Protein AF-A0A1B7V878-F1 (afdb_monomer_lite)

Secondary structure (DSSP, 8-state):
-HHHHHHHHHHHHTTSTT--SHHHHHHHHHHHHHHHHHHHHHHHHHHHHHHTTPPPP-HHHHHHHHHT-

Foldseek 3Di:
DVVVVVVVVLVVLCPDPQCPDPVSSVVVVVVVVVLVVLVVVLVVVCVVCVVVVHDDDRPSVVVCVVVVD

Structure (mmCIF, N/CA/C/O backbone):
data_AF-A0A1B7V878-F1
#
_entry.id   AF-A0A1B7V878-F1
#
loop_
_atom_site.group_PDB
_atom_site.id
_atom_site.type_symbol
_atom_site.label_atom_id
_atom_site.label_alt_id
_atom_site.label_comp_id
_atom_site.label_asym_id
_atom_site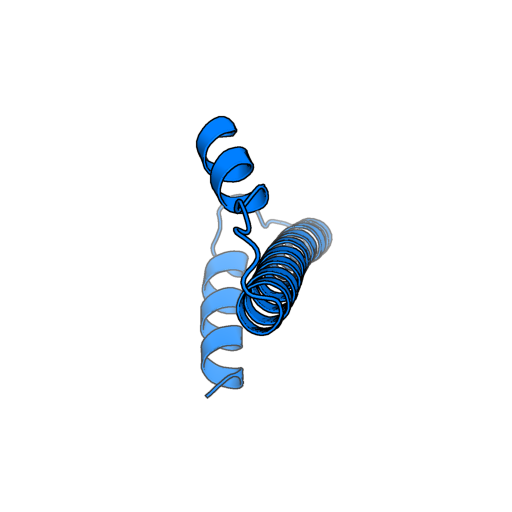.label_entity_id
_atom_site.label_seq_id
_atom_site.pdbx_PDB_ins_code
_atom_site.Cartn_x
_atom_site.Cartn_y
_atom_site.Cartn_z
_atom_site.occupancy
_atom_site.B_iso_or_equiv
_atom_site.auth_seq_id
_atom_site.auth_comp_id
_atom_site.auth_asym_id
_atom_site.auth_atom_id
_atom_site.pdbx_PDB_model_num
ATOM 1 N N . MET A 1 1 ? 11.141 -13.529 3.578 1.00 59.22 1 MET A N 1
ATOM 2 C CA . MET A 1 1 ? 9.926 -13.841 2.791 1.00 59.22 1 MET A CA 1
ATOM 3 C C . MET A 1 1 ? 9.413 -12.621 2.017 1.00 59.22 1 MET A C 1
ATOM 5 O O . MET A 1 1 ? 9.082 -12.781 0.856 1.00 59.22 1 MET A O 1
ATOM 9 N N . PHE A 1 2 ? 9.461 -11.412 2.594 1.00 64.75 2 PHE A N 1
ATOM 10 C CA . PHE A 1 2 ? 9.129 -10.133 1.937 1.00 64.75 2 PHE A CA 1
ATOM 11 C C . PHE A 1 2 ? 9.932 -9.836 0.652 1.00 64.75 2 PHE A C 1
ATOM 13 O O . PHE A 1 2 ? 9.363 -9.426 -0.349 1.00 64.75 2 PHE A O 1
ATOM 20 N N . GLU A 1 3 ? 11.240 -10.117 0.642 1.00 66.19 3 GLU A N 1
ATOM 21 C CA . GLU A 1 3 ? 12.116 -9.841 -0.511 1.00 66.19 3 GLU A CA 1
ATOM 22 C C . GLU A 1 3 ? 11.740 -10.637 -1.775 1.00 66.19 3 GLU A C 1
ATOM 24 O O . GLU A 1 3 ? 11.798 -10.110 -2.881 1.00 66.19 3 GLU A O 1
ATOM 29 N N . GLN A 1 4 ? 11.309 -11.895 -1.621 1.00 73.62 4 GLN A N 1
ATOM 30 C CA . GLN A 1 4 ? 10.863 -12.708 -2.756 1.00 73.62 4 GLN A CA 1
ATOM 31 C C . GLN A 1 4 ? 9.526 -12.201 -3.303 1.00 73.62 4 GLN A C 1
ATOM 33 O O . GLN A 1 4 ? 9.329 -12.181 -4.512 1.00 73.62 4 GLN A O 1
ATOM 38 N N . THR A 1 5 ? 8.625 -11.760 -2.422 1.00 73.31 5 THR A N 1
ATOM 39 C CA . THR A 1 5 ? 7.359 -11.141 -2.824 1.00 73.31 5 THR A CA 1
ATOM 40 C C . THR A 1 5 ? 7.606 -9.853 -3.605 1.00 73.31 5 THR A C 1
ATOM 42 O O . THR A 1 5 ? 7.010 -9.680 -4.661 1.00 73.31 5 THR A O 1
ATOM 45 N N . PHE A 1 6 ? 8.537 -9.006 -3.153 1.00 73.56 6 PHE A N 1
ATOM 46 C CA . PHE A 1 6 ? 8.936 -7.803 -3.889 1.00 73.56 6 PHE A CA 1
ATOM 47 C C . PHE A 1 6 ? 9.534 -8.134 -5.249 1.00 73.56 6 PHE A C 1
ATOM 49 O O . PHE A 1 6 ? 9.078 -7.580 -6.237 1.00 73.56 6 PHE A O 1
ATOM 56 N N . LYS A 1 7 ? 10.473 -9.085 -5.322 1.00 75.69 7 LYS A N 1
ATOM 57 C CA . LYS A 1 7 ? 11.043 -9.533 -6.602 1.00 75.69 7 LYS A CA 1
ATOM 58 C C . LYS A 1 7 ? 9.976 -10.050 -7.561 1.00 75.69 7 LYS A C 1
ATOM 60 O O . LYS A 1 7 ? 10.045 -9.754 -8.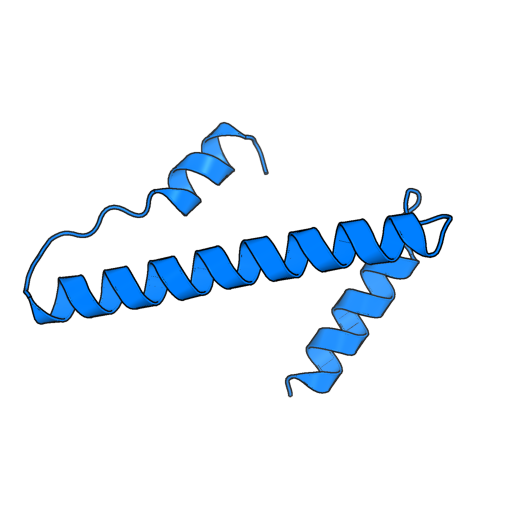739 1.00 75.69 7 LYS A O 1
ATOM 65 N N . ASN A 1 8 ? 8.983 -10.788 -7.068 1.00 78.69 8 ASN A N 1
ATOM 66 C CA . ASN A 1 8 ? 7.904 -11.303 -7.909 1.00 78.69 8 ASN A CA 1
ATOM 67 C C . ASN A 1 8 ? 6.977 -10.188 -8.418 1.00 78.69 8 ASN A C 1
ATOM 69 O O . ASN A 1 8 ? 6.533 -10.253 -9.558 1.00 78.69 8 ASN A O 1
ATOM 73 N N . ILE A 1 9 ? 6.675 -9.190 -7.582 1.00 75.81 9 ILE A N 1
ATOM 74 C CA . ILE A 1 9 ? 5.883 -8.014 -7.969 1.00 75.81 9 ILE A CA 1
ATOM 75 C C . ILE A 1 9 ? 6.658 -7.185 -8.999 1.00 75.81 9 ILE A C 1
ATOM 77 O O . ILE A 1 9 ? 6.112 -6.841 -10.040 1.00 75.81 9 ILE A O 1
ATOM 81 N N . ASP A 1 10 ? 7.939 -6.938 -8.736 1.00 75.44 10 ASP A N 1
ATOM 82 C CA . ASP A 1 10 ? 8.849 -6.187 -9.600 1.00 75.44 10 ASP A CA 1
ATOM 83 C C . ASP A 1 10 ? 8.979 -6.832 -10.991 1.00 75.44 10 ASP A C 1
ATOM 85 O O . ASP A 1 10 ? 8.788 -6.184 -12.018 1.00 75.44 10 ASP A O 1
ATOM 89 N N . ASP A 1 11 ? 9.163 -8.156 -11.029 1.00 77.44 11 ASP A N 1
ATOM 90 C CA . ASP A 1 11 ? 9.230 -8.939 -12.265 1.00 77.44 11 ASP A CA 1
ATOM 91 C C . ASP A 1 11 ? 7.937 -8.897 -13.093 1.00 77.44 11 ASP A C 1
ATOM 93 O O . ASP A 1 11 ? 7.994 -9.094 -14.308 1.00 77.44 11 ASP A O 1
ATOM 97 N N . VAL A 1 12 ? 6.776 -8.731 -12.451 1.00 77.19 12 VAL A N 1
ATOM 98 C CA . VAL A 1 12 ? 5.472 -8.639 -13.124 1.00 77.19 12 VAL A CA 1
ATOM 99 C C . VAL A 1 12 ? 5.250 -7.226 -13.651 1.00 77.19 12 VAL A C 1
ATOM 101 O O . VAL A 1 12 ? 4.929 -7.085 -14.829 1.00 77.19 12 VAL A O 1
ATOM 104 N N . LEU A 1 13 ? 5.495 -6.202 -12.827 1.00 72.19 13 LEU A N 1
ATOM 105 C CA . LEU A 1 13 ? 5.353 -4.791 -13.206 1.00 72.19 13 LEU A CA 1
ATOM 106 C C . LEU A 1 13 ? 6.265 -4.436 -14.387 1.00 72.19 13 LEU A C 1
ATOM 108 O O . LEU A 1 13 ? 5.814 -3.864 -15.374 1.00 72.19 13 LEU A O 1
ATOM 112 N N . TRP A 1 14 ? 7.524 -4.881 -14.360 1.00 68.38 14 TRP A N 1
ATOM 113 C CA . TRP A 1 14 ? 8.471 -4.637 -15.453 1.00 68.38 14 TRP A CA 1
ATOM 114 C C . TRP A 1 14 ? 8.077 -5.317 -16.778 1.00 68.38 14 TRP A C 1
ATOM 116 O O . TRP A 1 14 ? 8.500 -4.897 -17.855 1.00 68.38 14 TRP A O 1
ATOM 126 N N . LYS A 1 15 ? 7.286 -6.397 -16.725 1.00 70.31 15 LYS A N 1
ATOM 127 C CA . LYS A 1 15 ? 6.827 -7.143 -17.910 1.00 70.31 15 LYS A CA 1
ATOM 128 C C . LYS A 1 15 ? 5.467 -6.665 -18.425 1.00 70.31 15 LYS A C 1
ATOM 130 O O . LYS A 1 15 ? 5.020 -7.169 -19.459 1.00 70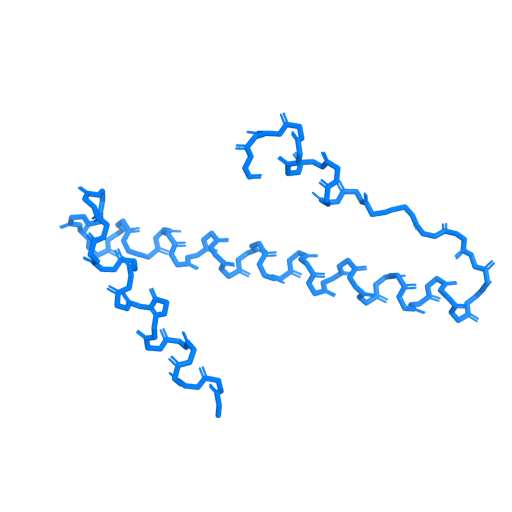.31 15 LYS A O 1
ATOM 135 N N . GLU A 1 16 ? 4.806 -5.720 -17.752 1.00 71.19 16 GLU A N 1
ATOM 136 C CA . GLU A 1 16 ? 3.553 -5.156 -18.245 1.00 71.19 16 GLU A CA 1
ATOM 137 C C . GLU A 1 16 ? 3.783 -4.294 -19.489 1.00 71.19 16 GLU A C 1
ATOM 139 O O . GLU A 1 16 ? 4.635 -3.408 -19.525 1.00 71.19 16 GLU A O 1
ATOM 144 N N . ALA A 1 17 ? 2.959 -4.515 -20.516 1.00 60.78 17 ALA A N 1
ATOM 145 C CA . ALA A 1 17 ? 3.069 -3.848 -21.815 1.00 60.78 17 ALA A CA 1
ATOM 146 C C . ALA A 1 17 ? 2.894 -2.311 -21.766 1.00 60.78 17 ALA A C 1
ATOM 148 O O . ALA A 1 17 ? 3.115 -1.651 -22.780 1.00 60.78 17 ALA A O 1
ATOM 149 N N . GLY A 1 18 ? 2.491 -1.751 -20.617 1.00 63.47 18 GLY A N 1
ATOM 150 C CA . GLY A 1 18 ? 2.354 -0.312 -20.367 1.00 63.47 18 GLY A CA 1
ATOM 151 C C . GLY A 1 18 ? 3.513 0.324 -19.590 1.00 63.47 18 GLY A C 1
ATOM 152 O O . GLY A 1 18 ? 3.545 1.544 -19.472 1.00 63.47 18 GLY A O 1
ATOM 153 N N . CYS A 1 19 ? 4.471 -0.462 -19.092 1.00 66.19 19 CYS A N 1
ATOM 154 C CA . CYS A 1 19 ? 5.585 0.031 -18.286 1.00 66.19 19 CYS A CA 1
ATOM 155 C C . CYS A 1 19 ? 6.830 0.251 -19.165 1.00 66.19 19 CYS A C 1
ATOM 157 O O . CYS A 1 19 ? 7.779 -0.531 -19.155 1.00 66.19 19 CYS A O 1
ATOM 159 N N . THR A 1 20 ? 6.797 1.292 -20.004 1.00 71.00 20 THR A N 1
ATOM 160 C CA . THR A 1 20 ? 7.838 1.533 -21.028 1.00 71.00 20 THR A CA 1
ATOM 161 C C . THR A 1 20 ? 8.941 2.486 -20.576 1.00 71.00 20 THR A C 1
ATOM 163 O O . THR A 1 20 ? 10.019 2.518 -21.176 1.00 71.00 20 THR A O 1
ATOM 166 N N . THR A 1 21 ? 8.682 3.252 -19.516 1.00 78.38 21 THR A N 1
ATOM 167 C CA . THR A 1 21 ? 9.605 4.230 -18.944 1.00 78.38 21 THR A CA 1
ATOM 168 C C . THR A 1 21 ? 9.769 4.035 -17.435 1.00 78.38 21 THR A C 1
ATOM 170 O O . THR A 1 21 ? 8.923 3.453 -16.760 1.00 78.38 21 THR A O 1
ATOM 173 N N . GLU A 1 22 ? 10.859 4.568 -16.882 1.00 79.31 22 GLU A N 1
ATOM 174 C CA . GLU A 1 22 ? 11.103 4.596 -15.430 1.00 79.31 22 GLU A CA 1
ATOM 175 C C . GLU A 1 22 ? 10.016 5.382 -14.668 1.00 79.31 22 GLU A C 1
ATOM 177 O O . GLU A 1 22 ? 9.712 5.081 -13.511 1.00 79.31 22 GLU A O 1
ATOM 182 N N . LEU A 1 23 ? 9.391 6.364 -15.330 1.00 84.06 23 LEU A N 1
ATOM 183 C CA . LEU A 1 23 ? 8.270 7.117 -14.775 1.00 84.06 23 LEU A CA 1
ATOM 184 C C . LEU A 1 23 ? 7.022 6.235 -14.641 1.00 84.06 23 LEU A C 1
ATOM 186 O O . LEU A 1 23 ? 6.413 6.240 -13.575 1.00 84.06 23 LEU A O 1
ATOM 190 N N . ASP A 1 24 ? 6.703 5.437 -15.666 1.00 79.81 24 ASP A N 1
ATOM 191 C CA . ASP A 1 24 ? 5.572 4.496 -15.635 1.00 79.81 24 ASP A CA 1
ATOM 192 C C . ASP A 1 24 ? 5.754 3.477 -14.500 1.00 79.81 24 ASP A C 1
ATOM 194 O O . ASP A 1 24 ? 4.839 3.231 -13.717 1.00 79.81 24 ASP A O 1
ATOM 198 N N . TYR A 1 25 ? 6.973 2.949 -14.348 1.00 78.69 25 TYR A N 1
ATOM 199 C CA . TYR A 1 25 ? 7.319 2.020 -13.270 1.00 78.69 25 TYR A CA 1
ATOM 200 C C . TYR A 1 25 ? 7.149 2.651 -11.881 1.00 78.69 25 TYR A C 1
ATOM 202 O O . TYR A 1 25 ? 6.594 2.041 -10.960 1.00 78.69 25 TYR A O 1
ATOM 210 N N . THR A 1 26 ? 7.610 3.896 -11.728 1.00 81.75 26 THR A N 1
ATOM 211 C CA . THR A 1 26 ? 7.482 4.649 -10.474 1.00 81.75 26 THR A CA 1
ATOM 212 C C . THR A 1 26 ? 6.016 4.905 -10.145 1.00 81.75 26 THR A C 1
ATOM 214 O O . THR A 1 26 ? 5.612 4.756 -8.991 1.00 81.75 26 THR A O 1
ATOM 217 N N . GLU A 1 27 ? 5.202 5.254 -11.141 1.00 83.44 27 GLU A N 1
ATOM 218 C CA . GLU A 1 27 ? 3.770 5.485 -10.974 1.00 83.44 27 GLU A CA 1
ATOM 219 C C . GLU A 1 27 ? 3.033 4.196 -10.583 1.00 83.44 27 GLU A C 1
ATOM 221 O O . GLU A 1 27 ? 2.320 4.185 -9.576 1.00 83.44 27 GLU A O 1
ATOM 226 N N . GLN A 1 28 ? 3.261 3.090 -11.298 1.00 77.00 28 GLN A N 1
ATOM 227 C CA . GLN A 1 28 ? 2.639 1.798 -10.993 1.00 77.00 28 GLN A CA 1
ATOM 228 C C . GLN A 1 28 ? 3.002 1.299 -9.589 1.00 77.00 28 GLN A C 1
ATOM 230 O O . GLN A 1 28 ? 2.127 0.919 -8.805 1.00 77.00 28 GLN A O 1
ATOM 235 N N . THR A 1 29 ? 4.287 1.358 -9.233 1.00 81.56 29 THR A N 1
ATOM 236 C CA . THR A 1 29 ? 4.759 0.937 -7.907 1.00 81.56 29 THR A CA 1
ATOM 237 C C . THR A 1 29 ? 4.207 1.849 -6.806 1.00 81.56 29 THR A C 1
ATOM 239 O O . THR A 1 29 ? 3.849 1.368 -5.728 1.00 81.56 29 THR A O 1
ATOM 242 N N . SER A 1 30 ? 4.063 3.153 -7.073 1.00 85.06 30 SER A N 1
ATOM 243 C CA . SER A 1 30 ? 3.462 4.106 -6.127 1.00 85.06 30 SER A CA 1
ATOM 244 C C . SER A 1 30 ? 1.993 3.791 -5.853 1.00 85.06 30 SER A C 1
ATOM 246 O O . SER A 1 30 ? 1.579 3.783 -4.692 1.00 85.06 30 SER A O 1
ATOM 248 N N . TRP A 1 31 ? 1.211 3.477 -6.891 1.00 84.25 31 TRP A N 1
ATOM 249 C CA . TRP A 1 31 ? -0.186 3.070 -6.732 1.00 84.25 31 TRP A CA 1
ATOM 250 C C . TRP A 1 31 ? -0.317 1.766 -5.949 1.00 84.25 31 TRP A C 1
ATOM 252 O O . TRP A 1 31 ? -1.124 1.694 -5.024 1.00 84.25 31 TRP A O 1
ATOM 262 N N . LEU A 1 32 ? 0.508 0.762 -6.251 1.00 83.62 32 LEU A N 1
ATOM 263 C CA . LEU A 1 32 ? 0.503 -0.506 -5.522 1.00 83.62 32 LEU A CA 1
ATOM 264 C C . LEU A 1 32 ? 0.782 -0.303 -4.021 1.00 83.62 32 LEU A C 1
ATOM 266 O O . LEU A 1 32 ? 0.055 -0.823 -3.173 1.00 83.62 32 LEU A O 1
ATOM 270 N N . LEU A 1 33 ? 1.806 0.490 -3.684 1.00 85.50 33 LEU A N 1
ATOM 271 C CA . LEU A 1 33 ? 2.145 0.818 -2.296 1.00 85.50 33 LEU A CA 1
ATOM 272 C C . LEU A 1 33 ? 1.033 1.614 -1.605 1.00 85.50 33 LEU A C 1
ATOM 274 O O . LEU A 1 33 ? 0.742 1.373 -0.434 1.00 85.50 33 LEU A O 1
ATOM 278 N N . PHE A 1 34 ? 0.382 2.528 -2.325 1.00 86.75 34 PHE A N 1
ATOM 279 C CA . PHE A 1 34 ? -0.742 3.298 -1.803 1.00 86.75 34 PHE A CA 1
ATOM 280 C C . PHE A 1 34 ? -1.956 2.413 -1.489 1.00 86.75 34 PHE A C 1
ATOM 282 O O . PHE A 1 34 ? -2.528 2.523 -0.404 1.00 86.75 34 PHE A O 1
ATOM 289 N N . LEU A 1 35 ? -2.321 1.493 -2.389 1.00 85.25 35 LEU A N 1
ATOM 290 C CA . LEU A 1 35 ? -3.413 0.542 -2.156 1.00 85.25 35 LEU A CA 1
ATOM 291 C C . LEU A 1 35 ? -3.087 -0.399 -0.987 1.00 85.25 35 LEU A C 1
ATOM 293 O O . LEU A 1 35 ? -3.949 -0.634 -0.142 1.00 85.25 35 LEU A O 1
ATOM 297 N N . LYS A 1 36 ? -1.837 -0.876 -0.881 1.00 85.12 36 LYS A N 1
ATOM 298 C CA . LYS A 1 36 ? -1.393 -1.691 0.262 1.00 85.12 36 LYS A CA 1
ATOM 299 C C . LYS A 1 36 ? -1.503 -0.929 1.583 1.00 85.12 36 LYS A C 1
ATOM 301 O O . LYS A 1 36 ? -1.969 -1.501 2.566 1.00 85.12 36 LYS A O 1
ATOM 306 N N . TYR A 1 37 ? -1.105 0.343 1.593 1.00 88.38 37 TYR A N 1
ATOM 307 C CA . TYR A 1 37 ? -1.221 1.213 2.760 1.00 88.38 37 TYR A CA 1
ATOM 308 C C . TYR A 1 37 ? -2.680 1.414 3.189 1.00 88.38 37 TYR A C 1
ATOM 310 O O . TYR A 1 37 ? -2.978 1.359 4.380 1.00 88.38 37 TYR A O 1
ATOM 318 N N . LEU A 1 38 ? -3.598 1.630 2.239 1.00 88.88 38 LEU A N 1
ATOM 319 C CA . LEU A 1 38 ? -5.024 1.769 2.546 1.00 88.88 38 LEU A CA 1
ATOM 320 C C . LEU A 1 38 ? -5.626 0.479 3.111 1.00 88.88 38 LEU A C 1
ATOM 322 O O . LEU A 1 38 ? -6.392 0.556 4.069 1.00 88.88 38 LEU A O 1
ATOM 326 N N . ASP A 1 39 ? -5.254 -0.678 2.560 1.00 86.25 39 ASP A N 1
ATOM 327 C CA . ASP A 1 39 ? -5.642 -1.992 3.083 1.00 86.25 39 ASP A CA 1
ATOM 328 C C . ASP A 1 39 ? -5.136 -2.202 4.523 1.00 86.25 39 ASP A C 1
ATOM 330 O O . ASP A 1 39 ? -5.925 -2.535 5.404 1.00 86.25 39 ASP A O 1
ATOM 334 N N . ASP A 1 40 ? -3.862 -1.899 4.805 1.00 89.12 40 ASP A N 1
ATOM 335 C CA . ASP A 1 40 ? -3.309 -1.991 6.169 1.00 89.12 40 ASP A CA 1
ATOM 336 C C . ASP A 1 40 ? -4.024 -1.044 7.145 1.00 89.12 40 ASP A C 1
ATOM 338 O O . ASP A 1 40 ? -4.378 -1.430 8.260 1.00 89.12 40 ASP A O 1
ATOM 342 N N . LEU A 1 41 ? -4.282 0.198 6.722 1.00 90.00 41 LEU A N 1
ATOM 343 C CA . LEU A 1 41 ? -4.997 1.182 7.532 1.00 90.00 41 LEU A CA 1
ATOM 344 C C . LEU A 1 41 ? -6.441 0.745 7.816 1.00 90.00 41 LEU A C 1
ATOM 346 O O . LEU A 1 41 ? -6.979 1.029 8.889 1.00 90.00 41 LEU A O 1
ATOM 350 N N . GLU A 1 42 ? -7.099 0.105 6.850 1.00 90.19 42 GLU A N 1
ATOM 351 C CA . GLU A 1 42 ? -8.456 -0.406 7.015 1.00 90.19 42 GLU A CA 1
ATOM 352 C C . GLU A 1 42 ? -8.495 -1.597 7.979 1.00 90.19 42 GLU A C 1
ATOM 354 O O . GLU A 1 42 ? -9.355 -1.624 8.862 1.00 90.19 42 GLU A O 1
ATOM 359 N N . GLN A 1 43 ? -7.528 -2.514 7.882 1.00 89.12 43 GLN A N 1
ATOM 360 C CA . GLN A 1 43 ? -7.372 -3.626 8.822 1.00 89.12 43 GLN A CA 1
ATOM 361 C C . GLN A 1 43 ? -7.123 -3.124 10.249 1.00 89.12 43 GLN A C 1
ATOM 363 O O . GLN A 1 43 ? -7.827 -3.537 11.168 1.00 89.12 43 GLN A O 1
ATOM 368 N N . GLU A 1 44 ? -6.228 -2.150 10.442 1.00 91.75 44 GLU A N 1
ATOM 369 C CA . GLU A 1 44 ? -5.960 -1.568 11.765 1.00 91.75 44 GLU A CA 1
ATOM 370 C C . GLU A 1 44 ? -7.224 -0.937 12.383 1.00 91.75 44 GLU A C 1
ATOM 372 O O . GLU A 1 44 ? -7.477 -1.028 13.589 1.00 91.75 44 GLU A O 1
ATOM 377 N N . LYS A 1 45 ? -8.054 -0.284 11.561 1.00 89.69 45 LYS A N 1
ATOM 378 C CA . LYS A 1 45 ? -9.331 0.288 12.013 1.00 89.69 45 LYS A CA 1
ATOM 379 C C . LYS A 1 45 ? -10.355 -0.788 12.360 1.00 89.69 45 LYS A C 1
ATOM 3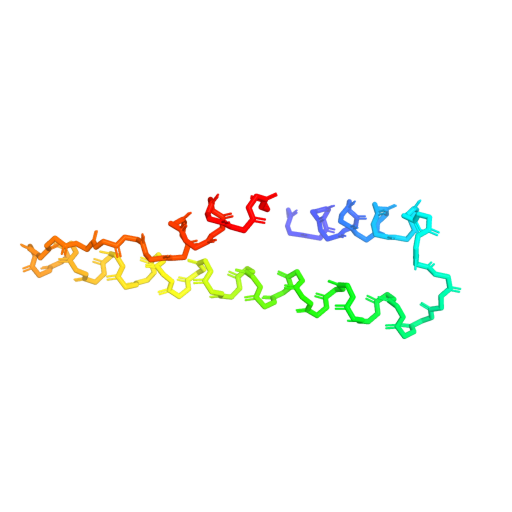81 O O . LYS A 1 45 ? -11.084 -0.609 13.337 1.00 89.69 45 LYS A O 1
ATOM 386 N N . ALA A 1 46 ? -10.406 -1.875 11.595 1.00 89.44 46 ALA A N 1
ATOM 387 C CA . ALA A 1 46 ? -11.279 -3.008 11.872 1.00 89.44 46 ALA A CA 1
ATOM 388 C C . ALA A 1 46 ? -10.893 -3.703 13.187 1.00 89.44 46 ALA A C 1
ATOM 390 O O . ALA A 1 46 ? -11.757 -3.899 14.039 1.00 89.44 46 ALA A O 1
ATOM 391 N N . GLU A 1 47 ? -9.601 -3.966 13.403 1.00 90.62 47 GLU A N 1
ATOM 392 C CA . GLU A 1 47 ? -9.080 -4.528 14.658 1.00 90.62 47 GLU A CA 1
ATOM 393 C C . GLU A 1 47 ? -9.414 -3.628 15.855 1.00 90.62 47 GLU A C 1
ATOM 395 O O . GLU A 1 47 ? -9.901 -4.087 16.889 1.00 90.62 47 GLU A O 1
ATOM 400 N N . LYS A 1 48 ? -9.228 -2.309 15.714 1.00 90.56 48 LYS A N 1
ATOM 401 C CA . LYS A 1 48 ? -9.623 -1.347 16.753 1.00 90.56 48 LYS A CA 1
ATOM 402 C C . LYS A 1 48 ? -11.119 -1.402 17.039 1.00 90.56 48 LYS A C 1
ATOM 404 O O . LYS A 1 48 ? -11.509 -1.378 18.201 1.00 90.56 48 LYS A O 1
ATOM 409 N N . ALA A 1 49 ? -11.961 -1.461 16.012 1.00 90.12 49 ALA A N 1
ATOM 410 C CA . ALA A 1 49 ? -13.405 -1.546 16.196 1.00 90.12 49 ALA A CA 1
ATOM 411 C C . ALA A 1 49 ? -13.819 -2.843 16.907 1.00 90.12 49 ALA A C 1
ATOM 413 O O . ALA A 1 49 ? -14.672 -2.789 17.794 1.00 90.12 49 ALA A O 1
ATOM 414 N N . GLU A 1 50 ? -13.169 -3.967 16.597 1.00 89.25 50 GLU A N 1
ATOM 415 C CA . GLU A 1 50 ? -13.377 -5.250 17.276 1.00 89.25 50 GLU A CA 1
ATOM 416 C C . GLU A 1 50 ? -13.085 -5.147 18.780 1.00 89.25 50 GLU A C 1
ATOM 418 O O . GLU A 1 50 ? -13.903 -5.575 19.598 1.00 89.25 50 GLU A O 1
ATOM 423 N N . LEU A 1 51 ? -11.991 -4.477 19.164 1.00 90.19 51 LEU A N 1
ATOM 424 C CA . LEU A 1 51 ? -11.656 -4.228 20.574 1.00 90.19 51 LEU A CA 1
ATOM 425 C C . LEU A 1 51 ? -12.720 -3.403 21.316 1.00 90.19 51 LEU A C 1
ATOM 427 O O . LEU A 1 51 ? -12.885 -3.556 22.527 1.00 90.19 51 LEU A O 1
ATOM 431 N N . TYR A 1 52 ? -13.450 -2.543 20.606 1.00 90.31 52 TYR A N 1
ATOM 432 C CA . TYR A 1 52 ? -14.544 -1.741 21.160 1.00 90.31 52 TYR A CA 1
ATOM 433 C C . TYR A 1 52 ? -15.933 -2.370 20.958 1.00 90.31 52 TYR A C 1
ATOM 435 O O . TYR A 1 52 ? -16.929 -1.727 21.290 1.00 90.31 52 TYR A O 1
ATOM 443 N N . LEU A 1 53 ? -16.020 -3.604 20.438 1.00 86.75 53 LEU A N 1
ATOM 444 C CA . LEU A 1 53 ? -17.277 -4.276 20.069 1.00 86.75 53 LEU A CA 1
ATOM 445 C C . LEU A 1 53 ? -18.152 -3.435 19.116 1.00 86.75 53 LEU A C 1
ATOM 447 O O . LEU A 1 53 ? -19.383 -3.486 19.160 1.00 86.75 53 LEU A O 1
ATOM 451 N N . LEU A 1 54 ? -17.512 -2.644 18.254 1.00 84.81 54 LEU A N 1
ATOM 452 C CA . LEU A 1 54 ? -18.160 -1.845 17.221 1.00 84.81 54 LEU A CA 1
ATOM 453 C C . LEU A 1 54 ? -18.162 -2.607 15.894 1.00 84.81 54 LEU A C 1
ATOM 455 O O . LEU A 1 54 ? -17.200 -3.284 15.541 1.00 84.81 54 LEU A O 1
ATOM 459 N N . ILE A 1 55 ? -19.239 -2.45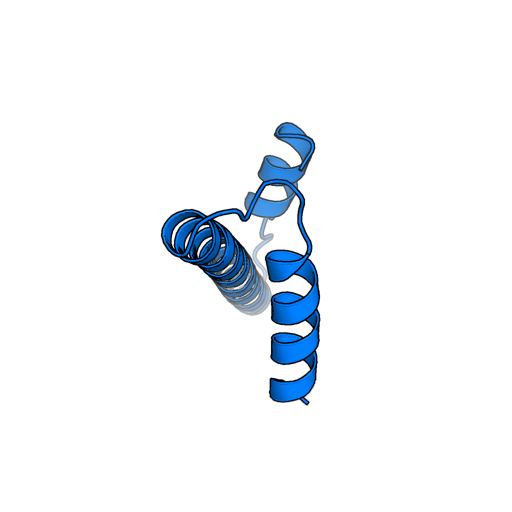8 15.125 1.00 80.69 55 ILE A N 1
ATOM 460 C CA . ILE A 1 55 ? -19.313 -3.005 13.768 1.00 80.69 55 ILE A CA 1
ATOM 461 C C . ILE A 1 55 ? -18.535 -2.069 12.841 1.00 80.69 55 ILE A C 1
ATOM 463 O O . ILE A 1 55 ? -18.908 -0.905 12.685 1.00 80.69 55 ILE A O 1
ATOM 467 N N . TYR A 1 56 ? -17.474 -2.578 12.216 1.00 81.88 56 TYR A N 1
ATOM 468 C CA . TYR A 1 56 ? -16.718 -1.849 11.202 1.00 81.88 56 TYR A CA 1
ATOM 469 C C . TYR A 1 56 ? -17.149 -2.273 9.799 1.00 81.88 56 TYR A C 1
ATOM 471 O O . TYR A 1 56 ? -17.145 -3.457 9.465 1.00 81.88 56 TYR A O 1
ATOM 479 N N . ALA A 1 57 ? -17.530 -1.297 8.976 1.00 79.62 57 ALA A N 1
ATOM 480 C CA . ALA A 1 57 ? -17.830 -1.510 7.568 1.00 79.62 57 ALA A CA 1
ATOM 481 C C . ALA A 1 57 ? -16.580 -1.202 6.735 1.00 79.62 57 ALA A C 1
ATOM 483 O O . ALA A 1 57 ? -16.093 -0.072 6.754 1.00 79.62 57 ALA A O 1
ATOM 484 N N . PHE A 1 58 ? -16.084 -2.200 6.002 1.00 79.56 58 PHE A N 1
ATOM 485 C CA . PHE A 1 58 ? -14.969 -2.044 5.068 1.00 79.56 58 PHE A CA 1
ATOM 486 C C . PHE A 1 58 ? -15.426 -1.194 3.874 1.00 79.56 58 PHE A C 1
ATOM 488 O O . PHE A 1 58 ? -16.254 -1.618 3.067 1.00 79.56 58 PHE A O 1
ATOM 495 N N . LEU A 1 59 ? -14.906 0.026 3.790 1.00 76.62 59 LEU A N 1
ATOM 496 C CA . LEU A 1 59 ? -15.233 1.015 2.766 1.00 76.62 59 LEU A CA 1
ATOM 497 C C . LEU A 1 59 ? -14.366 0.820 1.521 1.00 76.62 59 LEU A C 1
ATOM 499 O O . LEU A 1 59 ? -14.841 1.019 0.404 1.00 76.62 59 LEU A O 1
ATOM 503 N N . PHE A 1 60 ? -13.108 0.414 1.691 1.00 76.81 60 PHE A N 1
ATOM 504 C CA . PHE A 1 60 ? -12.170 0.274 0.582 1.00 76.81 60 PHE A CA 1
ATOM 505 C C . PHE A 1 60 ? -12.474 -0.966 -0.266 1.00 76.81 60 PHE A C 1
ATOM 507 O O . PHE A 1 60 ? -12.502 -0.873 -1.493 1.00 76.81 60 PHE A O 1
ATOM 514 N N . SER A 1 61 ? -12.847 -2.085 0.364 1.00 72.31 61 SER A N 1
ATOM 515 C CA . SER A 1 61 ? -13.36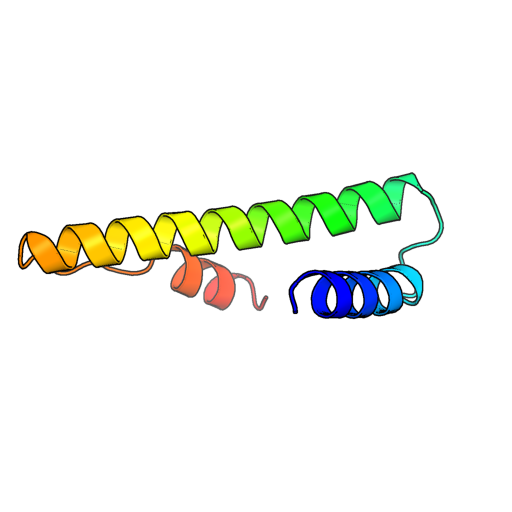4 -3.263 -0.354 1.00 72.31 61 SER A CA 1
ATOM 516 C C . SER A 1 61 ? -14.626 -2.946 -1.178 1.00 72.31 61 SER A C 1
ATOM 518 O O . SER A 1 61 ? -14.743 -3.375 -2.327 1.00 72.31 61 SER A O 1
ATOM 520 N N . GLN A 1 62 ? -15.549 -2.133 -0.645 1.00 74.12 62 GLN A N 1
ATOM 521 C CA . GLN A 1 62 ? -16.726 -1.679 -1.398 1.00 74.12 62 GLN A CA 1
ATOM 522 C C . GLN A 1 62 ? -16.351 -0.775 -2.578 1.00 74.12 62 GLN A C 1
ATOM 524 O O . GLN A 1 62 ? -16.942 -0.887 -3.651 1.00 74.12 62 GLN A O 1
ATOM 529 N N . LEU A 1 63 ? -15.373 0.111 -2.393 1.00 76.38 63 LEU A N 1
ATOM 530 C CA . LEU A 1 63 ? -14.944 1.059 -3.416 1.00 76.38 63 LEU A CA 1
ATOM 531 C C . LEU A 1 63 ? -14.215 0.369 -4.580 1.00 76.38 63 LEU A C 1
ATOM 533 O O . LEU A 1 63 ? -14.492 0.696 -5.731 1.00 76.38 63 LEU A O 1
ATOM 537 N N . LEU A 1 64 ? -13.364 -0.625 -4.305 1.00 77.88 64 LEU A N 1
ATOM 538 C CA . LEU A 1 64 ? -12.728 -1.456 -5.340 1.00 77.88 64 LEU A CA 1
ATOM 539 C C . LEU A 1 64 ? -13.770 -2.198 -6.188 1.00 77.88 64 LEU A C 1
ATOM 541 O O . LEU A 1 64 ? -13.742 -2.125 -7.415 1.00 77.88 64 LEU A O 1
ATOM 545 N N . CYS A 1 65 ? -14.762 -2.805 -5.530 1.00 73.69 65 CYS A N 1
ATOM 546 C CA . CYS A 1 65 ? -15.854 -3.506 -6.202 1.00 73.69 65 CYS A CA 1
ATOM 547 C C . CYS A 1 65 ? -16.674 -2.571 -7.118 1.00 73.69 65 CYS A C 1
ATOM 549 O O . CYS A 1 65 ? -17.067 -2.959 -8.216 1.00 73.69 65 CYS A O 1
ATOM 551 N N . LEU A 1 66 ? -16.884 -1.310 -6.712 1.00 75.00 66 LEU A N 1
ATOM 552 C CA . LEU A 1 66 ? -17.557 -0.298 -7.539 1.00 75.00 66 LEU A CA 1
ATOM 553 C C . LEU A 1 66 ? -16.729 0.153 -8.749 1.00 75.00 66 LEU A C 1
ATOM 555 O O . LEU A 1 66 ? -17.301 0.534 -9.771 1.00 75.00 66 LEU A O 1
ATOM 559 N N . LEU A 1 67 ? -15.402 0.123 -8.644 1.00 78.38 67 LEU A N 1
ATOM 560 C CA . LEU A 1 67 ? -14.494 0.524 -9.717 1.00 78.38 67 LEU A CA 1
ATOM 561 C C . LEU A 1 67 ? -14.163 -0.615 -10.697 1.00 78.38 67 LEU A C 1
ATOM 563 O O . LEU A 1 67 ? -13.487 -0.357 -11.689 1.00 78.38 67 LEU A O 1
ATOM 567 N N . ASN A 1 68 ? -14.672 -1.836 -10.474 1.00 70.06 68 ASN A N 1
ATOM 568 C CA . ASN A 1 68 ? -14.283 -3.054 -11.208 1.00 70.06 68 ASN A CA 1
ATOM 569 C C . ASN A 1 68 ? -12.758 -3.275 -11.234 1.00 70.06 68 ASN A C 1
ATOM 571 O O . ASN A 1 68 ? -12.215 -3.750 -12.234 1.00 70.06 68 ASN A O 1
ATOM 575 N N . LEU A 1 69 ? -12.092 -2.891 -10.145 1.00 61.66 69 LEU A N 1
ATOM 576 C CA . LEU A 1 69 ? -10.689 -3.197 -9.877 1.00 61.66 69 LEU A CA 1
ATOM 577 C C . LEU A 1 69 ? -10.574 -4.526 -9.127 1.00 61.66 69 LEU A C 1
ATOM 579 O O . LEU A 1 69 ? -11.451 -4.799 -8.274 1.00 61.66 69 LEU A O 1
#

pLDDT: mean 79.33, std 8.3, range [59.22, 91.75]

Sequence (69 aa):
MFEQTFKNIDDVLWKEAGCTTELDYTEQTSWLLFLKYLDDLEQEKAEKAELYLLIYAFLFSQLLCLLNL

Radius of gyration: 15.77 Å; chains: 1; bounding box: 31×21×43 Å